Protein AF-A0A4Q3IRW1-F1 (afdb_monomer_lite)

Radius of gyration: 9.47 Å; chains: 1; bounding box: 24×14×22 Å

Secondary structure (DSSP, 8-state):
--HHHHHHHHHTTPPPPHHHHHHHHHHHHTT-S-HHHHHHHHHHT-

Structure (mmCIF, N/CA/C/O backbone):
data_AF-A0A4Q3IRW1-F1
#
_entry.id   AF-A0A4Q3IRW1-F1
#
loop_
_atom_site.group_PDB
_atom_site.id
_atom_site.type_symbol
_atom_site.label_atom_id
_atom_site.label_alt_id
_atom_site.label_comp_id
_atom_site.label_asym_id
_atom_site.label_entity_id
_atom_site.label_seq_id
_atom_site.pdbx_PDB_ins_code
_atom_site.Cartn_x
_atom_site.Cartn_y
_atom_site.Cartn_z
_atom_site.occupancy
_atom_site.B_iso_or_equiv
_atom_site.auth_seq_id
_atom_site.auth_comp_id
_atom_site.auth_asym_id
_atom_site.auth_atom_id
_atom_site.pdbx_PDB_model_num
ATOM 1 N N . MET A 1 1 ? 3.403 -4.507 8.001 1.00 87.56 1 MET A N 1
ATOM 2 C CA . MET A 1 1 ? 2.476 -5.258 7.131 1.00 87.56 1 MET A CA 1
ATOM 3 C C . MET A 1 1 ? 2.945 -5.145 5.692 1.00 87.56 1 MET A C 1
ATOM 5 O O . MET A 1 1 ? 3.278 -4.042 5.274 1.00 87.56 1 MET A O 1
ATOM 9 N N . ASP A 1 2 ? 2.975 -6.254 4.954 1.00 93.19 2 ASP A N 1
ATOM 10 C CA . ASP A 1 2 ? 3.255 -6.231 3.512 1.00 93.19 2 ASP A CA 1
ATOM 11 C C . ASP A 1 2 ? 1.976 -6.031 2.670 1.00 93.19 2 ASP A C 1
ATOM 13 O O . ASP A 1 2 ? 0.848 -6.145 3.160 1.00 93.19 2 ASP A O 1
ATOM 17 N N . ILE A 1 3 ? 2.141 -5.742 1.376 1.00 95.25 3 ILE A N 1
ATOM 18 C CA . ILE A 1 3 ? 1.012 -5.500 0.465 1.00 95.25 3 ILE A CA 1
ATOM 19 C C . ILE A 1 3 ? 0.120 -6.739 0.257 1.00 95.25 3 ILE A C 1
ATOM 21 O O . ILE A 1 3 ? -1.072 -6.595 -0.001 1.00 95.25 3 ILE A O 1
ATOM 25 N N . LYS A 1 4 ? 0.643 -7.966 0.398 1.00 94.81 4 LYS A N 1
ATOM 26 C CA . LYS A 1 4 ? -0.158 -9.194 0.245 1.00 94.81 4 LYS A CA 1
ATOM 27 C C . LYS A 1 4 ? -1.104 -9.376 1.430 1.00 94.81 4 LYS A C 1
ATOM 29 O O . LYS A 1 4 ? -2.271 -9.712 1.244 1.00 94.81 4 LYS A O 1
ATOM 34 N N . GLN A 1 5 ? -0.618 -9.123 2.640 1.00 96.06 5 GLN A N 1
ATOM 35 C CA . GLN A 1 5 ? -1.420 -9.131 3.860 1.00 96.06 5 GLN A CA 1
ATOM 36 C C . GLN A 1 5 ? -2.524 -8.071 3.805 1.00 96.06 5 GLN A C 1
ATOM 38 O O . GLN A 1 5 ? -3.669 -8.362 4.149 1.00 96.06 5 GLN A O 1
ATOM 43 N N . ALA A 1 6 ? -2.200 -6.874 3.312 1.00 96.19 6 ALA A N 1
ATOM 44 C CA . ALA A 1 6 ? -3.174 -5.805 3.134 1.00 96.19 6 ALA A CA 1
ATOM 45 C C . ALA A 1 6 ? -4.290 -6.189 2.152 1.00 96.19 6 ALA A C 1
ATOM 47 O O . ALA A 1 6 ? -5.466 -6.020 2.463 1.00 96.19 6 ALA A O 1
ATOM 48 N N . LEU A 1 7 ? -3.935 -6.782 1.006 1.00 96.12 7 LEU A N 1
ATOM 49 C CA . LEU A 1 7 ? -4.904 -7.283 0.026 1.00 96.12 7 LEU A CA 1
ATOM 50 C C . LEU A 1 7 ? -5.827 -8.360 0.611 1.00 96.12 7 LEU A C 1
ATOM 52 O O . LEU A 1 7 ? -7.025 -8.340 0.341 1.00 96.12 7 LEU A O 1
ATOM 56 N N . ASN A 1 8 ? -5.302 -9.264 1.444 1.00 96.31 8 ASN A N 1
ATOM 57 C CA . ASN A 1 8 ? -6.126 -10.261 2.132 1.00 96.31 8 ASN A CA 1
ATOM 58 C C . ASN A 1 8 ? -7.129 -9.617 3.101 1.00 96.31 8 ASN A C 1
ATOM 60 O O . ASN A 1 8 ? -8.296 -10.007 3.109 1.00 96.31 8 ASN A O 1
ATOM 64 N N . LYS A 1 9 ? -6.705 -8.622 3.893 1.00 96.12 9 LYS A N 1
ATOM 65 C CA . LYS A 1 9 ? -7.611 -7.893 4.797 1.00 96.12 9 LYS A CA 1
ATOM 66 C C . LYS A 1 9 ? -8.704 -7.151 4.036 1.00 96.12 9 LYS A C 1
ATOM 68 O O . LYS A 1 9 ? -9.882 -7.325 4.340 1.00 96.12 9 LYS A O 1
ATOM 73 N N . ILE A 1 10 ? -8.317 -6.394 3.012 1.00 94.31 10 ILE A N 1
ATOM 74 C CA . ILE A 1 10 ? -9.249 -5.627 2.183 1.00 94.31 10 ILE A CA 1
ATOM 75 C C . ILE A 1 10 ? -10.233 -6.562 1.460 1.00 94.31 10 ILE A C 1
ATOM 77 O O . ILE A 1 10 ? -11.439 -6.323 1.469 1.00 94.31 10 ILE A O 1
ATOM 81 N N . GLY A 1 11 ? -9.754 -7.685 0.914 1.00 93.94 11 GLY A N 1
ATOM 82 C CA . GLY A 1 11 ? -10.612 -8.721 0.325 1.00 93.94 11 GLY A CA 1
ATOM 83 C C . GLY A 1 11 ? -11.593 -9.339 1.330 1.00 93.94 11 GLY A C 1
ATOM 84 O O . GLY A 1 11 ? -12.701 -9.724 0.963 1.00 93.94 11 GLY A O 1
AT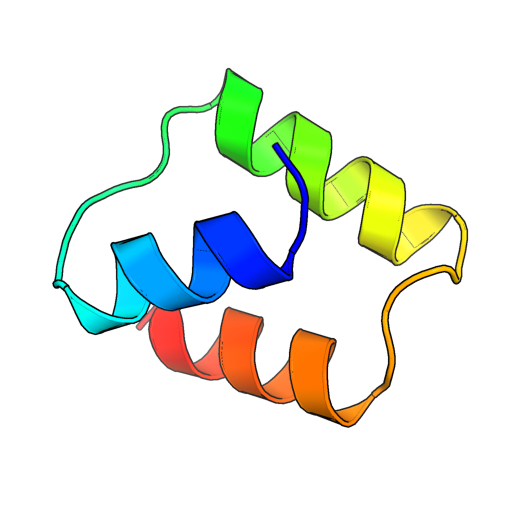OM 85 N N . GLY A 1 12 ? -11.217 -9.368 2.610 1.00 94.88 12 GLY A N 1
ATOM 86 C CA . GLY A 1 12 ? -12.068 -9.752 3.735 1.00 94.88 12 GLY A CA 1
ATOM 87 C C . GLY A 1 12 ? -12.972 -8.639 4.277 1.00 94.88 12 GLY A C 1
ATOM 88 O O . GLY A 1 12 ? -13.594 -8.852 5.316 1.00 94.88 12 GLY A O 1
ATOM 89 N N . ARG A 1 13 ? -13.052 -7.473 3.614 1.00 91.69 13 ARG A N 1
ATOM 90 C CA . ARG A 1 13 ? -13.770 -6.268 4.082 1.00 91.69 13 ARG A CA 1
ATOM 91 C C . ARG A 1 13 ? -13.317 -5.777 5.462 1.00 91.69 13 ARG A C 1
ATOM 93 O O . ARG A 1 13 ? -14.121 -5.252 6.227 1.00 91.69 13 ARG A O 1
ATOM 100 N N . GLN A 1 14 ? -12.050 -5.995 5.797 1.00 94.25 14 GLN A N 1
ATOM 101 C CA . GLN A 1 14 ? -11.451 -5.482 7.021 1.00 94.25 14 GLN A CA 1
ATOM 102 C C . GLN A 1 14 ? -10.694 -4.198 6.717 1.00 94.25 14 GLN A C 1
ATOM 104 O O . GLN A 1 14 ? -9.888 -4.153 5.783 1.00 94.25 14 GLN A O 1
ATOM 109 N N . ASP A 1 15 ? -10.913 -3.192 7.554 1.00 93.75 15 ASP A N 1
ATOM 110 C CA . ASP A 1 15 ? -10.193 -1.934 7.458 1.00 93.75 15 ASP A CA 1
ATOM 111 C C . ASP A 1 15 ? -8.731 -2.105 7.883 1.00 93.75 15 ASP A C 1
ATOM 113 O O . ASP A 1 15 ? -8.385 -2.895 8.770 1.00 93.75 15 ASP A O 1
ATOM 117 N N . LEU A 1 16 ? -7.864 -1.330 7.237 1.00 94.69 16 LEU A N 1
ATOM 118 C CA . LEU A 1 16 ? -6.472 -1.189 7.639 1.00 94.69 16 LEU A CA 1
ATOM 119 C C . LEU A 1 16 ? -6.359 -0.086 8.682 1.00 94.69 16 LEU A C 1
ATOM 121 O O . LEU A 1 16 ? -6.958 0.982 8.546 1.00 94.69 16 LEU A O 1
ATOM 125 N N . THR A 1 17 ? -5.537 -0.311 9.702 1.00 96.62 17 THR A N 1
ATOM 126 C CA . THR A 1 17 ? -5.171 0.775 10.617 1.00 96.62 17 THR A CA 1
ATOM 127 C C . THR A 1 17 ? -4.256 1.785 9.913 1.00 96.62 17 THR A C 1
ATOM 129 O O . THR A 1 17 ? -3.6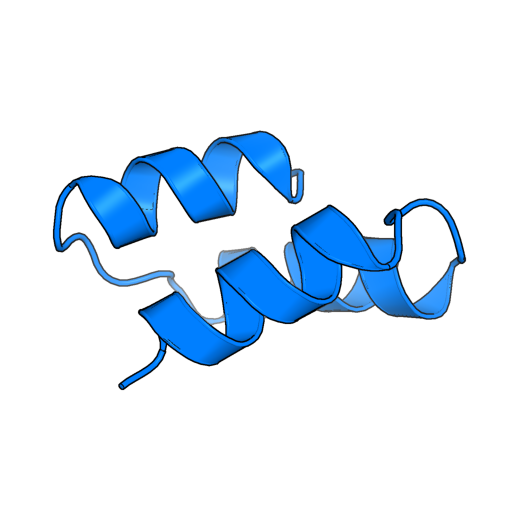36 1.490 8.887 1.00 96.62 17 THR A O 1
ATOM 132 N N . GLY A 1 18 ? -4.110 2.985 10.484 1.00 95.94 18 GLY A N 1
ATOM 133 C CA . GLY A 1 18 ? -3.198 3.998 9.936 1.00 95.94 18 GLY A CA 1
ATOM 134 C C . GLY A 1 18 ? -1.739 3.525 9.860 1.00 95.94 18 GLY A C 1
ATOM 135 O O . GLY A 1 18 ? -1.037 3.825 8.894 1.00 95.94 18 GLY A O 1
ATOM 136 N N . GLU A 1 19 ? -1.287 2.735 10.838 1.00 97.31 19 GLU A N 1
ATOM 137 C CA . GLU A 1 19 ? 0.057 2.144 10.838 1.00 97.31 19 GLU A CA 1
ATOM 138 C C . GLU A 1 19 ? 0.220 1.087 9.740 1.00 97.31 19 GLU A C 1
ATOM 140 O O . GLU A 1 19 ? 1.238 1.057 9.043 1.00 97.31 19 GLU A O 1
ATOM 145 N N . GLU A 1 20 ? -0.799 0.249 9.539 1.00 96.50 20 GLU A N 1
ATOM 146 C CA . GLU A 1 20 ? -0.812 -0.761 8.481 1.00 96.50 20 GLU A CA 1
ATOM 147 C C . GLU A 1 20 ? -0.777 -0.110 7.101 1.00 96.50 20 GLU A C 1
ATOM 149 O O . GLU A 1 20 ? 0.054 -0.478 6.270 1.00 96.50 20 GLU A O 1
ATOM 154 N N . MET A 1 21 ? -1.596 0.921 6.886 1.00 95.75 21 MET A N 1
ATOM 155 C CA . MET A 1 21 ? -1.602 1.690 5.646 1.00 95.75 21 MET A CA 1
ATOM 156 C C . MET A 1 21 ? -0.245 2.347 5.376 1.00 95.75 21 MET A C 1
ATOM 158 O O . MET A 1 21 ? 0.270 2.257 4.261 1.00 95.75 21 MET A O 1
ATOM 162 N N . ARG A 1 22 ? 0.389 2.946 6.395 1.00 96.56 22 ARG A N 1
ATOM 163 C CA . ARG A 1 22 ? 1.736 3.524 6.266 1.00 96.56 22 ARG A CA 1
ATOM 164 C C . ARG A 1 22 ? 2.772 2.469 5.873 1.00 96.56 22 ARG A C 1
ATOM 166 O O . ARG A 1 22 ? 3.609 2.727 5.012 1.00 96.56 22 ARG A O 1
ATOM 173 N N . SER A 1 23 ? 2.698 1.281 6.470 1.00 96.69 23 SER A N 1
ATOM 174 C CA . SER A 1 23 ? 3.587 0.167 6.135 1.00 96.69 23 SER A CA 1
ATOM 175 C C . SER A 1 23 ? 3.431 -0.274 4.676 1.00 96.69 23 SER A C 1
ATOM 177 O O . SER A 1 23 ? 4.436 -0.477 4.002 1.00 96.69 23 SER A O 1
ATOM 179 N N . VAL A 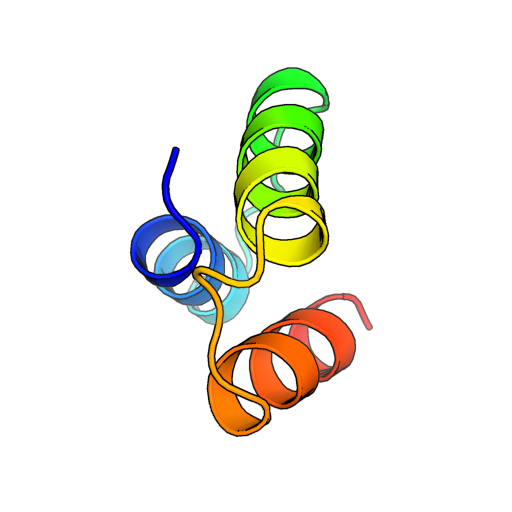1 24 ? 2.198 -0.380 4.173 1.00 96.06 24 VAL A N 1
ATOM 180 C CA . VAL A 1 24 ? 1.934 -0.755 2.772 1.00 96.06 24 VAL A CA 1
ATOM 181 C C . VAL A 1 24 ? 2.430 0.323 1.812 1.00 96.06 24 VAL A C 1
ATOM 183 O O . VAL A 1 24 ? 3.071 0.013 0.810 1.00 96.06 24 VAL A O 1
ATOM 186 N N . MET A 1 25 ? 2.194 1.595 2.137 1.00 95.56 25 MET A N 1
ATOM 187 C CA . MET A 1 25 ? 2.668 2.719 1.330 1.00 95.56 25 MET A CA 1
ATOM 188 C C . MET A 1 25 ? 4.197 2.768 1.244 1.00 95.56 25 MET A C 1
ATOM 190 O O . MET A 1 25 ? 4.725 3.077 0.179 1.00 95.56 25 MET A O 1
ATOM 194 N N . ASN A 1 26 ? 4.918 2.404 2.311 1.00 96.50 26 ASN A N 1
ATOM 195 C CA . ASN A 1 26 ? 6.377 2.277 2.259 1.00 96.50 26 ASN A CA 1
ATOM 196 C C . ASN A 1 26 ? 6.825 1.206 1.251 1.00 96.50 26 ASN A C 1
ATOM 198 O O . ASN A 1 26 ? 7.725 1.482 0.466 1.00 96.50 26 ASN A O 1
ATOM 202 N N . THR A 1 27 ? 6.175 0.035 1.217 1.00 95.12 27 THR A N 1
ATOM 203 C CA . THR A 1 27 ? 6.452 -1.029 0.226 1.00 95.12 27 THR A CA 1
ATOM 204 C C . THR A 1 27 ? 6.161 -0.579 -1.211 1.00 95.12 27 THR A C 1
ATOM 206 O O . THR A 1 27 ? 6.858 -0.957 -2.150 1.00 95.12 27 THR A O 1
ATOM 209 N N . ILE A 1 28 ? 5.127 0.244 -1.409 1.00 94.94 28 ILE A N 1
ATOM 210 C CA . ILE A 1 28 ? 4.817 0.807 -2.730 1.00 94.94 28 ILE A CA 1
ATOM 211 C C . ILE A 1 28 ? 5.896 1.816 -3.145 1.00 94.94 28 ILE A C 1
ATOM 213 O O . ILE A 1 28 ? 6.408 1.744 -4.259 1.00 94.94 28 ILE A O 1
ATOM 217 N N . MET A 1 29 ? 6.274 2.731 -2.248 1.00 94.94 29 MET A N 1
ATOM 218 C CA . MET A 1 29 ? 7.280 3.763 -2.523 1.00 94.94 29 MET A CA 1
ATOM 219 C C . MET A 1 29 ? 8.705 3.208 -2.659 1.00 94.94 29 MET A C 1
ATOM 221 O O . MET A 1 29 ? 9.513 3.813 -3.358 1.00 94.94 29 MET A O 1
ATOM 225 N N . SER A 1 30 ? 9.017 2.062 -2.044 1.00 95.94 30 SER A N 1
ATOM 226 C CA . SER A 1 30 ? 10.302 1.368 -2.219 1.00 95.94 30 SER A CA 1
ATOM 227 C C . SER A 1 30 ? 10.420 0.624 -3.555 1.00 9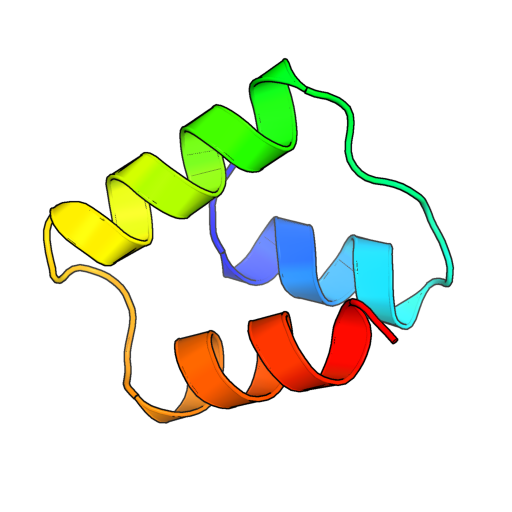5.94 30 SER A C 1
ATOM 229 O O . SER A 1 30 ? 11.501 0.141 -3.885 1.00 95.94 30 SER A O 1
ATOM 231 N N . GLY A 1 31 ? 9.340 0.535 -4.342 1.00 95.44 31 GLY A N 1
ATOM 232 C CA . GLY A 1 31 ? 9.322 -0.203 -5.608 1.00 95.44 31 GLY A CA 1
ATOM 233 C C . GLY A 1 31 ? 9.238 -1.724 -5.440 1.00 95.44 31 GLY A C 1
ATOM 234 O O . GLY A 1 31 ? 9.430 -2.462 -6.403 1.00 95.44 31 GLY A O 1
ATOM 235 N N . GLU A 1 32 ? 8.936 -2.209 -4.235 1.00 95.62 32 GLU A N 1
ATOM 236 C CA . GLU A 1 32 ? 8.798 -3.640 -3.928 1.00 95.62 32 GLU A CA 1
ATOM 237 C C . GLU A 1 32 ? 7.414 -4.200 -4.306 1.00 95.62 32 GLU A C 1
ATOM 239 O O . GLU A 1 32 ? 7.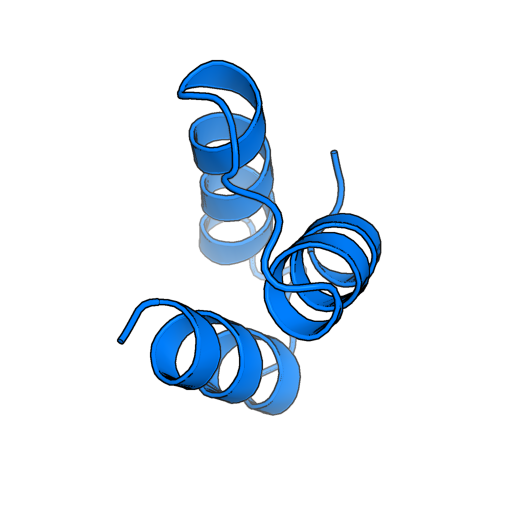205 -5.416 -4.316 1.00 95.62 32 GLU A O 1
ATOM 244 N N . ALA A 1 33 ? 6.457 -3.326 -4.628 1.00 96.69 33 ALA A N 1
ATOM 245 C CA . ALA A 1 33 ? 5.126 -3.700 -5.087 1.00 96.69 33 ALA A CA 1
ATOM 246 C C . ALA A 1 33 ? 5.050 -3.782 -6.619 1.00 96.69 33 ALA A C 1
ATOM 248 O O . ALA A 1 33 ? 5.431 -2.862 -7.340 1.00 96.69 33 ALA A O 1
ATOM 249 N N . THR A 1 34 ? 4.470 -4.868 -7.126 1.00 97.31 34 THR A N 1
ATOM 250 C CA . THR A 1 34 ? 4.188 -5.009 -8.561 1.00 97.31 34 THR A CA 1
ATOM 251 C C . THR A 1 34 ? 3.027 -4.104 -8.998 1.00 97.31 34 THR A C 1
ATOM 253 O O . THR A 1 34 ? 2.126 -3.829 -8.198 1.00 97.31 34 THR A O 1
ATOM 256 N N . PRO A 1 35 ? 2.960 -3.705 -10.285 1.00 96.88 35 PRO A N 1
ATOM 257 C CA . PRO A 1 35 ? 1.841 -2.916 -10.803 1.00 96.88 35 PRO A CA 1
ATOM 258 C C . PRO A 1 35 ? 0.466 -3.550 -10.542 1.00 96.88 35 PRO A C 1
ATOM 260 O O . PRO A 1 35 ? -0.494 -2.845 -10.237 1.00 96.88 35 PRO A O 1
ATOM 263 N N . SER A 1 36 ? 0.368 -4.883 -10.602 1.00 97.19 36 SER A N 1
ATOM 264 C CA . SER A 1 36 ? -0.876 -5.609 -10.320 1.00 97.19 36 SER A CA 1
ATOM 265 C C . SER A 1 36 ? -1.281 -5.536 -8.847 1.00 97.19 36 SER A C 1
ATOM 267 O O . SER A 1 36 ? -2.465 -5.384 -8.557 1.00 97.19 36 SER A O 1
ATOM 269 N N . GLN A 1 37 ? -0.326 -5.586 -7.913 1.00 96.56 37 GLN A N 1
ATOM 270 C CA . GLN A 1 37 ? -0.612 -5.425 -6.484 1.00 96.56 37 GLN A CA 1
ATOM 271 C C . GLN A 1 37 ? -1.061 -4.001 -6.150 1.00 96.56 37 GLN A C 1
ATOM 273 O O . GLN A 1 37 ? -2.002 -3.838 -5.378 1.00 96.56 37 GLN A O 1
ATOM 278 N N . ILE A 1 38 ? -0.437 -2.983 -6.754 1.00 96.25 38 ILE A N 1
ATOM 279 C CA . ILE A 1 38 ? -0.848 -1.580 -6.587 1.00 96.25 38 ILE A CA 1
ATOM 280 C C . ILE A 1 38 ? -2.272 -1.388 -7.121 1.00 96.25 38 ILE A C 1
ATOM 282 O O . ILE A 1 38 ? -3.123 -0.840 -6.424 1.00 96.25 38 ILE A O 1
ATOM 286 N N . GLY A 1 39 ? -2.561 -1.895 -8.324 1.00 96.00 39 GLY A N 1
ATOM 287 C CA . GLY A 1 39 ? -3.901 -1.834 -8.908 1.00 96.00 39 GLY A CA 1
ATOM 288 C C . GLY A 1 39 ? -4.955 -2.525 -8.038 1.00 96.00 39 GLY A C 1
ATOM 289 O O . GLY A 1 39 ? -6.000 -1.942 -7.758 1.00 96.00 39 GLY A O 1
ATOM 290 N N . ALA A 1 40 ? -4.667 -3.735 -7.551 1.00 95.69 40 ALA A N 1
ATOM 291 C CA . ALA A 1 40 ? -5.566 -4.464 -6.657 1.00 95.69 40 ALA A CA 1
ATOM 292 C C . ALA A 1 40 ? -5.803 -3.722 -5.331 1.00 95.69 40 ALA A C 1
ATOM 294 O O . ALA A 1 40 ? -6.931 -3.685 -4.842 1.00 95.69 40 ALA A O 1
ATOM 295 N N . PHE A 1 41 ? -4.760 -3.101 -4.774 1.00 95.25 41 PHE A N 1
ATOM 296 C CA . PHE A 1 41 ? -4.849 -2.342 -3.531 1.00 95.25 41 PHE A CA 1
ATOM 297 C C . PHE A 1 41 ? -5.763 -1.125 -3.687 1.00 95.25 41 PHE A C 1
ATOM 299 O O . PHE A 1 41 ? -6.696 -0.963 -2.908 1.00 95.25 41 PHE A O 1
ATOM 306 N N . LEU A 1 42 ? -5.566 -0.329 -4.744 1.00 93.75 42 LEU A N 1
ATOM 307 C CA . LEU A 1 42 ? -6.404 0.839 -5.035 1.00 93.75 42 LEU A CA 1
ATOM 308 C C . LEU A 1 42 ? -7.865 0.456 -5.307 1.00 93.75 42 LEU A C 1
ATOM 310 O O . LEU A 1 42 ? -8.775 1.136 -4.842 1.00 93.75 42 LEU A O 1
ATOM 314 N N . MET A 1 43 ? -8.097 -0.649 -6.021 1.00 93.75 43 MET A N 1
ATOM 315 C CA . MET A 1 43 ? -9.450 -1.149 -6.290 1.00 93.75 43 MET A CA 1
ATOM 316 C C . MET A 1 43 ? -10.191 -1.575 -5.021 1.00 93.75 43 MET A C 1
ATOM 318 O O . MET A 1 43 ? -11.412 -1.449 -4.959 1.00 93.75 43 MET A O 1
ATOM 322 N N . GLY A 1 44 ? -9.468 -2.084 -4.025 1.00 91.00 44 GLY A N 1
ATOM 323 C CA . GLY A 1 44 ? -10.045 -2.531 -2.764 1.00 91.00 44 GLY A CA 1
ATOM 324 C C . GLY A 1 44 ? -10.323 -1.411 -1.751 1.00 91.00 44 GLY A C 1
ATOM 325 O O . GLY A 1 44 ? -11.009 -1.658 -0.769 1.00 91.00 44 GLY A O 1
ATOM 326 N N . MET A 1 45 ? -9.826 -0.189 -1.976 1.00 84.06 45 MET A N 1
ATOM 327 C CA . MET A 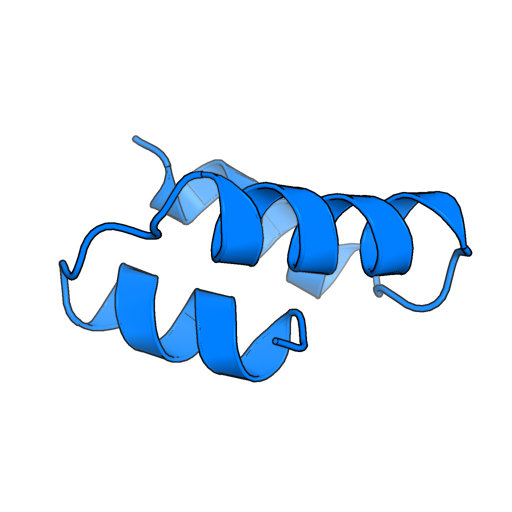1 45 ? -10.061 0.971 -1.098 1.00 84.06 45 MET A CA 1
ATOM 328 C C . MET A 1 45 ? -11.363 1.739 -1.403 1.00 84.06 45 MET A C 1
ATOM 330 O O . MET A 1 45 ? -11.607 2.785 -0.801 1.00 84.06 45 MET A O 1
ATOM 334 N N . ARG A 1 46 ? -12.172 1.257 -2.353 1.00 76.69 46 ARG A N 1
ATOM 335 C CA . ARG A 1 46 ? -13.511 1.775 -2.671 1.00 76.69 46 ARG A CA 1
ATOM 336 C C . ARG A 1 46 ? -14.564 1.200 -1.728 1.00 76.69 46 ARG A C 1
ATOM 338 O O . ARG A 1 46 ? -15.479 1.969 -1.365 1.00 76.69 46 ARG A O 1
#

Foldseek 3Di:
DELVVLLVCLVVVHDDDPVRVVVHVVCVVVVVDDPVSVVSNVVSVD

pLDDT: mean 94.6, std 3.59, range [76.69, 97.31]

Sequence (46 aa):
MDIKQALNKIGGRQDLTGEEMRSVMNTIMSGEATPSQIGAFLMGMR